Protein AF-A0A2S4K860-F1 (afdb_monomer_lite)

Radius of gyration: 12.67 Å; chains: 1; bounding box: 29×22×37 Å

pLDDT: mean 89.62, std 12.75, range [48.5, 98.25]

Structure (mmCIF, N/CA/C/O backbone):
data_AF-A0A2S4K860-F1
#
_entry.id   AF-A0A2S4K860-F1
#
loop_
_atom_site.group_PDB
_atom_site.id
_atom_site.type_symbol
_atom_site.label_atom_id
_atom_site.label_alt_id
_atom_site.label_comp_id
_atom_site.label_asym_id
_atom_site.label_entity_id
_atom_site.label_seq_id
_atom_site.pdbx_PDB_ins_code
_atom_site.Cartn_x
_atom_site.Cartn_y
_atom_site.Cartn_z
_atom_site.occupancy
_atom_site.B_iso_or_equiv
_atom_site.auth_seq_id
_atom_site.auth_comp_id
_atom_site.auth_asym_id
_atom_site.auth_atom_id
_atom_site.pdbx_PDB_model_num
ATOM 1 N N . MET A 1 1 ? -4.070 -6.230 -11.065 1.00 92.94 1 MET A N 1
ATOM 2 C CA . MET A 1 1 ? -3.875 -4.838 -10.620 1.00 92.94 1 MET A CA 1
ATOM 3 C C . MET A 1 1 ? -2.566 -4.308 -11.194 1.00 92.94 1 MET A C 1
ATOM 5 O O . MET A 1 1 ? -1.580 -5.041 -11.145 1.00 92.94 1 MET A O 1
ATOM 9 N N . THR A 1 2 ? -2.540 -3.092 -11.740 1.00 97.56 2 THR A N 1
ATOM 10 C CA . THR A 1 2 ? -1.326 -2.372 -12.176 1.00 97.56 2 THR A CA 1
ATOM 11 C C . THR A 1 2 ? -0.794 -1.447 -11.073 1.00 97.56 2 THR A C 1
ATOM 13 O O . THR A 1 2 ? -1.480 -1.188 -10.084 1.00 97.56 2 THR A O 1
ATOM 16 N N . GLY A 1 3 ? 0.433 -0.936 -11.230 1.00 97.69 3 GLY A N 1
ATOM 17 C CA . GLY A 1 3 ? 0.996 0.068 -10.314 1.00 97.69 3 GLY A CA 1
ATOM 18 C C . GLY A 1 3 ? 0.168 1.353 -10.255 1.00 97.69 3 GLY A C 1
ATOM 19 O O . GLY A 1 3 ? -0.072 1.891 -9.178 1.00 97.69 3 GLY A O 1
ATOM 20 N N . GLU A 1 4 ? -0.352 1.784 -11.403 1.00 97.94 4 GLU A N 1
ATOM 21 C CA . GLU A 1 4 ? -1.243 2.941 -11.526 1.00 97.94 4 GLU A CA 1
ATOM 22 C C . GLU A 1 4 ? -2.565 2.720 -10.781 1.00 97.94 4 GLU A C 1
ATOM 24 O O . GLU A 1 4 ? -3.006 3.595 -10.040 1.00 97.94 4 GLU A O 1
ATOM 29 N N . GLU A 1 5 ? -3.176 1.538 -10.917 1.00 98.19 5 GLU A N 1
ATOM 30 C CA . GLU A 1 5 ? -4.392 1.179 -10.175 1.00 98.19 5 GLU A CA 1
ATOM 31 C C . GLU A 1 5 ? -4.148 1.151 -8.660 1.00 98.19 5 GLU A C 1
ATOM 33 O O . GLU A 1 5 ? -5.006 1.583 -7.886 1.00 98.19 5 GLU A O 1
ATOM 38 N N . LEU A 1 6 ? -2.974 0.675 -8.230 1.00 97.94 6 LEU A N 1
ATOM 39 C CA . LEU A 1 6 ? -2.580 0.646 -6.823 1.00 97.94 6 LEU A CA 1
ATOM 40 C C . LEU A 1 6 ? -2.389 2.061 -6.252 1.00 97.94 6 LEU A C 1
ATOM 42 O O . LEU A 1 6 ? -2.880 2.353 -5.162 1.00 97.94 6 LEU A O 1
ATOM 46 N N . GLU A 1 7 ? -1.738 2.961 -6.992 1.00 98.12 7 GLU A N 1
ATOM 47 C CA . GLU A 1 7 ? -1.584 4.362 -6.578 1.00 98.12 7 GLU A CA 1
ATOM 48 C C . GLU A 1 7 ? -2.913 5.125 -6.607 1.00 98.12 7 GLU A C 1
ATOM 50 O O . GLU A 1 7 ? -3.197 5.908 -5.698 1.00 98.12 7 GLU A O 1
ATOM 55 N N . ALA A 1 8 ? -3.768 4.864 -7.597 1.00 98.06 8 ALA A N 1
ATOM 56 C CA . ALA A 1 8 ? -5.112 5.429 -7.639 1.00 98.06 8 ALA A CA 1
ATOM 57 C C . ALA A 1 8 ? -5.938 4.991 -6.420 1.00 98.06 8 ALA A C 1
ATOM 59 O O . ALA A 1 8 ? -6.641 5.810 -5.824 1.00 98.06 8 ALA A O 1
ATOM 60 N N . LEU A 1 9 ? -5.824 3.722 -6.010 1.00 97.56 9 LEU A N 1
ATOM 61 C CA . LEU A 1 9 ? -6.436 3.231 -4.779 1.00 97.56 9 LEU A CA 1
ATOM 62 C C . LEU A 1 9 ? -5.878 3.954 -3.549 1.00 97.56 9 LEU A C 1
ATOM 64 O O . LEU A 1 9 ? -6.665 4.414 -2.726 1.00 97.56 9 LEU A O 1
ATOM 68 N N . ARG A 1 10 ? -4.550 4.093 -3.432 1.00 96.94 10 ARG A N 1
ATOM 69 C CA . ARG A 1 10 ? -3.897 4.792 -2.312 1.00 96.94 10 ARG A CA 1
ATOM 70 C C . ARG A 1 10 ? -4.472 6.194 -2.108 1.00 96.94 10 ARG A C 1
ATOM 72 O O . ARG A 1 10 ? -4.827 6.558 -0.988 1.00 96.94 10 ARG A O 1
ATOM 79 N N . VAL A 1 11 ? -4.586 6.959 -3.196 1.00 97.25 11 VAL A N 1
ATOM 80 C CA . VAL A 1 11 ? -5.173 8.306 -3.178 1.00 97.25 11 VAL A CA 1
ATOM 81 C C . VAL A 1 11 ? -6.643 8.251 -2.765 1.00 97.25 11 VAL A C 1
ATOM 83 O O . VAL A 1 11 ? -7.059 9.018 -1.900 1.00 97.25 11 VAL A O 1
ATOM 86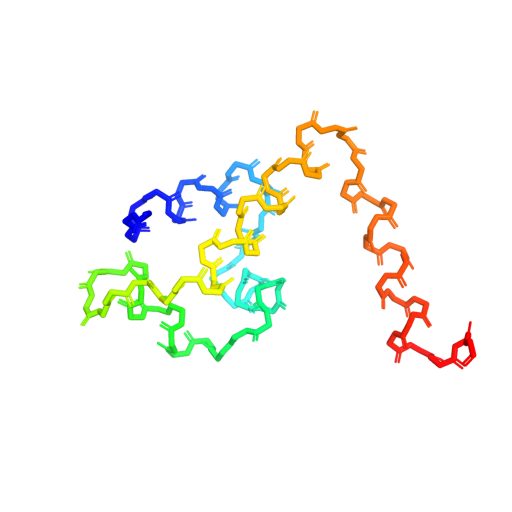 N N . ARG A 1 12 ? -7.423 7.319 -3.327 1.00 95.25 12 ARG A N 1
ATOM 87 C CA . ARG A 1 12 ? -8.859 7.177 -3.044 1.00 95.25 12 ARG A CA 1
ATOM 88 C C . ARG A 1 12 ? -9.150 6.864 -1.579 1.00 95.25 12 ARG A C 1
ATOM 90 O O . ARG A 1 12 ? -10.049 7.465 -1.004 1.00 95.25 12 ARG A O 1
ATOM 97 N N . ILE A 1 13 ? -8.381 5.960 -0.971 1.00 92.75 13 ILE A N 1
ATOM 98 C CA . ILE A 1 13 ? -8.572 5.586 0.437 1.00 92.75 13 ILE A CA 1
ATOM 99 C C . ILE A 1 13 ? -7.968 6.597 1.421 1.00 92.75 13 ILE A C 1
ATOM 101 O O . ILE A 1 13 ? -8.121 6.427 2.629 1.00 92.75 13 ILE A O 1
ATOM 105 N N . GLY A 1 14 ? -7.289 7.636 0.922 1.00 92.06 14 GLY A N 1
ATOM 106 C CA . GLY A 1 14 ? -6.706 8.700 1.737 1.00 92.06 14 GLY A CA 1
ATOM 107 C C . GLY A 1 14 ? -5.393 8.326 2.430 1.00 92.06 14 GLY A C 1
ATOM 108 O O . GLY A 1 14 ? -5.044 8.944 3.433 1.00 92.06 14 GLY A O 1
ATOM 109 N N . ALA A 1 15 ? -4.652 7.334 1.928 1.00 93.19 15 ALA A N 1
ATOM 110 C CA . ALA A 1 15 ? -3.345 6.990 2.482 1.00 93.19 15 ALA A CA 1
ATOM 111 C C . ALA A 1 15 ? -2.305 8.078 2.109 1.00 93.19 15 ALA A C 1
ATOM 113 O O . ALA A 1 15 ? -2.024 8.284 0.919 1.00 93.19 15 ALA A O 1
ATOM 114 N N . PRO A 1 16 ? -1.720 8.783 3.102 1.00 92.56 16 PRO A N 1
ATOM 115 C CA . PRO A 1 16 ? -1.020 10.054 2.884 1.00 92.56 16 PRO A CA 1
ATOM 116 C C . PRO A 1 16 ? 0.315 9.910 2.147 1.00 92.56 16 PRO A C 1
ATOM 118 O O . PRO A 1 16 ? 0.784 10.859 1.524 1.00 92.56 16 PRO A O 1
ATOM 121 N N . SER A 1 17 ? 0.925 8.727 2.191 1.00 96.50 17 SER A N 1
ATOM 122 C CA . SER A 1 17 ? 2.200 8.433 1.540 1.00 96.50 17 SER A CA 1
ATOM 123 C C . SER A 1 17 ? 2.249 6.993 1.040 1.00 96.50 17 SER A C 1
ATOM 125 O O . SER A 1 17 ? 1.431 6.150 1.423 1.00 96.50 17 SER A O 1
ATOM 127 N N . GLN A 1 18 ? 3.219 6.707 0.172 1.00 97.12 18 GLN A N 1
ATOM 128 C CA . GLN A 1 18 ? 3.491 5.345 -0.285 1.00 97.12 18 GLN A CA 1
ATOM 129 C C . GLN A 1 18 ? 3.951 4.450 0.874 1.00 97.12 18 GLN A C 1
ATOM 131 O O . GLN A 1 18 ? 3.579 3.284 0.922 1.00 97.12 18 GLN A O 1
ATOM 136 N N . GLU A 1 19 ? 4.680 5.004 1.844 1.00 96.31 19 GLU A N 1
ATOM 137 C CA . GLU A 1 19 ? 5.060 4.330 3.086 1.00 96.31 19 GLU A CA 1
ATOM 138 C C . GLU A 1 19 ? 3.829 3.926 3.907 1.00 96.31 19 GLU A C 1
ATOM 140 O O . GLU A 1 19 ? 3.694 2.761 4.266 1.00 96.31 19 GLU A O 1
ATOM 145 N N . ALA A 1 20 ? 2.875 4.841 4.113 1.00 94.00 20 ALA A N 1
ATOM 146 C CA . ALA A 1 20 ? 1.645 4.531 4.843 1.00 94.00 20 ALA A CA 1
ATOM 147 C C . ALA A 1 20 ? 0.820 3.435 4.143 1.00 94.00 20 ALA A C 1
ATOM 149 O O . ALA A 1 20 ? 0.225 2.576 4.790 1.00 94.00 20 ALA A O 1
ATOM 150 N N . MET A 1 21 ? 0.800 3.432 2.807 1.00 96.12 21 MET A N 1
ATOM 151 C CA . MET A 1 21 ? 0.152 2.364 2.043 1.00 96.12 21 MET A CA 1
ATOM 152 C C . MET A 1 21 ? 0.901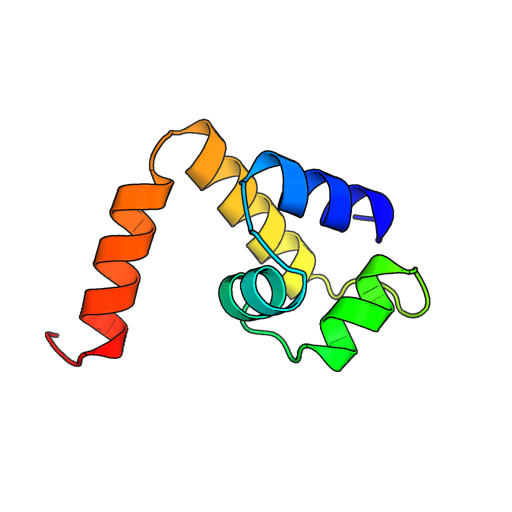 1.033 2.151 1.00 96.12 21 MET A C 1
ATOM 154 O O . MET A 1 21 ? 0.271 -0.021 2.243 1.00 96.12 21 MET A O 1
ATOM 158 N N . ALA A 1 22 ? 2.234 1.068 2.157 1.00 96.38 22 ALA A N 1
ATOM 159 C CA . ALA A 1 22 ? 3.057 -0.115 2.361 1.00 96.38 22 ALA A CA 1
ATOM 160 C C . ALA A 1 22 ? 2.775 -0.751 3.731 1.00 96.38 22 ALA A C 1
ATOM 162 O O . ALA A 1 22 ? 2.608 -1.971 3.800 1.00 96.38 22 ALA A O 1
ATOM 163 N N . ASP A 1 23 ? 2.607 0.067 4.775 1.00 93.12 23 ASP A N 1
ATOM 164 C CA . ASP A 1 23 ? 2.220 -0.376 6.117 1.00 93.12 23 ASP A CA 1
ATOM 165 C C . ASP A 1 23 ? 0.823 -1.014 6.135 1.00 93.12 23 ASP A C 1
ATOM 167 O O . ASP A 1 23 ? 0.663 -2.125 6.650 1.00 93.12 23 ASP A O 1
ATOM 171 N N . LEU A 1 24 ? -0.178 -0.379 5.509 1.00 91.25 24 LEU A N 1
ATOM 172 C CA . LEU A 1 24 ? -1.536 -0.936 5.384 1.00 91.25 24 LEU A CA 1
ATOM 173 C C . LEU A 1 24 ? -1.548 -2.287 4.654 1.00 91.25 24 LEU A C 1
ATOM 175 O O . LEU A 1 24 ? -2.282 -3.201 5.029 1.00 91.25 24 LEU A O 1
ATOM 179 N N . LEU A 1 25 ? -0.717 -2.432 3.621 1.00 94.06 25 LEU A N 1
ATOM 180 C CA . LEU A 1 25 ? -0.570 -3.668 2.848 1.00 94.06 25 LEU A CA 1
ATOM 181 C C . LEU A 1 25 ? 0.401 -4.672 3.483 1.00 94.06 25 LEU A C 1
ATOM 183 O O . LEU A 1 25 ? 0.559 -5.774 2.951 1.00 94.06 25 LEU A O 1
ATOM 187 N N . ARG A 1 26 ? 1.043 -4.306 4.601 1.00 92.19 26 ARG A N 1
ATOM 188 C CA . ARG A 1 26 ? 2.056 -5.099 5.311 1.00 92.19 26 ARG A CA 1
ATOM 189 C C . ARG A 1 26 ? 3.178 -5.566 4.383 1.00 92.19 26 ARG A C 1
ATOM 191 O O . ARG A 1 26 ? 3.537 -6.744 4.356 1.00 92.19 26 ARG A O 1
ATOM 198 N N . CYS A 1 27 ? 3.729 -4.639 3.605 1.00 95.06 27 CYS A N 1
ATOM 199 C CA . CYS A 1 27 ? 4.835 -4.900 2.692 1.00 95.06 27 CYS A CA 1
ATOM 200 C C . CYS A 1 27 ? 5.970 -3.890 2.865 1.00 95.06 27 CYS A C 1
ATOM 202 O O . CYS A 1 27 ? 5.783 -2.811 3.412 1.00 95.06 27 CYS A O 1
ATOM 204 N N . ASP A 1 28 ? 7.162 -4.256 2.399 1.00 96.25 28 ASP A N 1
ATOM 205 C CA . ASP A 1 28 ? 8.327 -3.378 2.467 1.00 96.25 28 ASP A CA 1
ATOM 206 C C . ASP A 1 28 ? 8.146 -2.119 1.582 1.00 96.25 28 ASP A C 1
ATOM 208 O O . ASP A 1 28 ? 7.723 -2.254 0.424 1.00 96.25 28 ASP A O 1
ATOM 212 N N . PRO A 1 29 ? 8.517 -0.911 2.058 1.00 96.50 29 PRO A N 1
ATOM 213 C CA . PRO A 1 29 ? 8.381 0.333 1.294 1.00 96.50 29 PRO A CA 1
ATOM 214 C C . PRO A 1 29 ? 9.136 0.349 -0.043 1.00 96.50 29 PRO A C 1
ATOM 216 O O . PRO A 1 29 ? 8.668 0.938 -1.020 1.00 96.50 29 PRO A O 1
ATOM 219 N N . VAL A 1 30 ? 10.303 -0.303 -0.137 1.00 97.06 30 VAL A N 1
ATOM 220 C CA . VAL A 1 30 ? 11.041 -0.421 -1.408 1.00 97.06 30 VAL A CA 1
ATOM 221 C C . VAL A 1 30 ? 10.287 -1.339 -2.366 1.00 97.06 30 VAL A C 1
ATOM 223 O O . VAL A 1 30 ? 10.193 -1.040 -3.559 1.00 97.06 30 VAL A O 1
ATOM 226 N N . GLY A 1 31 ? 9.727 -2.435 -1.850 1.00 96.94 31 GLY A N 1
ATOM 227 C CA . GLY A 1 31 ? 8.817 -3.309 -2.587 1.00 96.94 31 GLY A CA 1
ATOM 228 C C . GLY A 1 31 ? 7.630 -2.537 -3.160 1.00 96.94 31 GLY A C 1
ATOM 229 O O . GLY A 1 31 ? 7.416 -2.566 -4.372 1.00 96.94 31 GLY A O 1
ATOM 230 N N . TYR A 1 32 ? 6.934 -1.781 -2.309 1.00 98.06 32 TYR A N 1
ATOM 231 C CA . TYR A 1 32 ? 5.802 -0.948 -2.707 1.00 98.06 32 TYR A CA 1
ATOM 232 C C . TYR A 1 32 ? 6.170 0.031 -3.830 1.00 98.06 32 TYR A C 1
ATOM 234 O O . TYR A 1 32 ? 5.509 0.051 -4.867 1.00 98.06 32 TYR A O 1
ATOM 242 N N . ARG A 1 33 ? 7.270 0.784 -3.684 1.00 98.06 33 ARG A 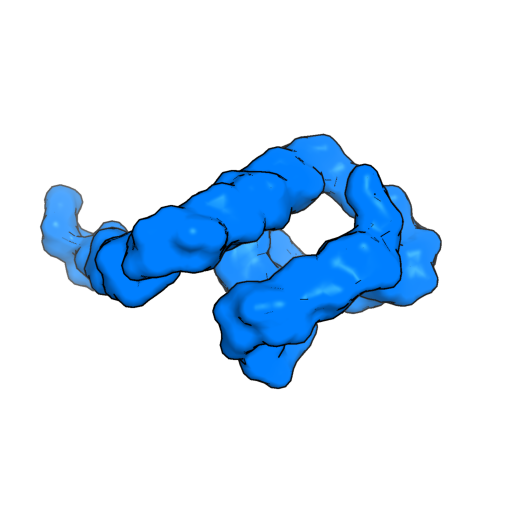N 1
ATOM 243 C CA . ARG A 1 33 ? 7.730 1.735 -4.714 1.00 98.06 33 ARG A CA 1
ATOM 244 C C . ARG A 1 33 ? 7.943 1.077 -6.073 1.00 98.06 33 ARG A C 1
ATOM 246 O O . ARG A 1 33 ? 7.570 1.645 -7.094 1.00 98.06 33 ARG A O 1
ATOM 253 N N . ARG A 1 34 ? 8.508 -0.135 -6.097 1.00 98.25 34 ARG A N 1
ATOM 254 C CA . ARG A 1 34 ? 8.708 -0.897 -7.342 1.00 98.25 34 ARG A CA 1
ATOM 255 C C . ARG A 1 34 ? 7.387 -1.320 -7.977 1.00 98.25 34 ARG A C 1
ATOM 257 O O . ARG A 1 34 ? 7.314 -1.368 -9.200 1.00 98.25 34 ARG A O 1
ATOM 264 N N . TYR A 1 35 ? 6.374 -1.621 -7.171 1.00 97.88 35 TYR A N 1
ATOM 265 C CA . TYR A 1 35 ? 5.033 -1.923 -7.664 1.00 97.88 35 TYR A CA 1
ATOM 266 C C . TYR A 1 35 ? 4.360 -0.682 -8.247 1.00 97.88 35 TYR A C 1
ATOM 268 O O . TYR A 1 35 ? 3.858 -0.740 -9.366 1.00 97.88 35 TYR A O 1
ATOM 276 N N . ALA A 1 36 ? 4.410 0.441 -7.525 1.00 97.06 36 ALA A N 1
ATOM 277 C CA . ALA A 1 36 ? 3.779 1.702 -7.908 1.00 97.06 36 ALA A CA 1
ATOM 278 C C . ALA A 1 36 ? 4.254 2.212 -9.279 1.00 97.06 36 ALA A C 1
ATOM 280 O O . ALA A 1 36 ? 3.441 2.653 -10.083 1.00 97.06 36 ALA A O 1
ATOM 281 N N . ILE A 1 37 ? 5.552 2.087 -9.581 1.00 97.31 37 ILE A N 1
ATOM 282 C CA . ILE A 1 37 ? 6.124 2.508 -10.875 1.00 97.31 37 ILE A CA 1
ATOM 283 C C . ILE A 1 37 ? 6.128 1.400 -11.943 1.00 97.31 37 ILE A C 1
ATOM 285 O O . ILE A 1 37 ? 6.735 1.564 -12.997 1.00 97.31 37 ILE A O 1
ATOM 289 N N . GLY A 1 38 ? 5.544 0.232 -11.658 1.00 96.69 38 GLY A N 1
ATOM 290 C CA . GLY A 1 38 ? 5.523 -0.908 -12.582 1.00 96.69 38 GLY A CA 1
ATOM 291 C C . GLY A 1 38 ? 6.874 -1.609 -12.799 1.00 96.69 38 GLY A C 1
ATOM 292 O O . GLY A 1 38 ? 6.973 -2.490 -13.6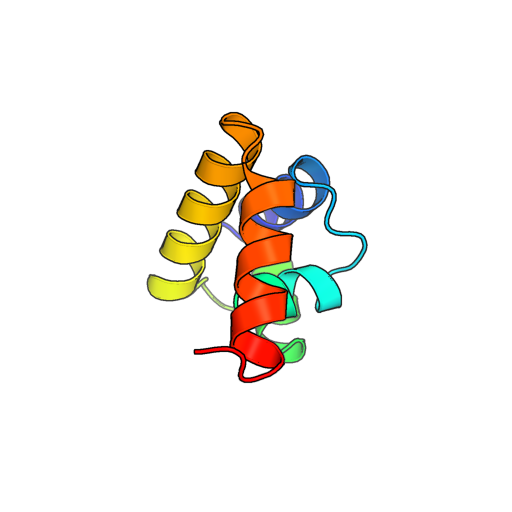47 1.00 96.69 38 GLY A O 1
ATOM 293 N N . ALA A 1 39 ? 7.911 -1.286 -12.018 1.00 97.25 39 ALA A N 1
ATOM 294 C CA . ALA A 1 39 ? 9.225 -1.938 -12.091 1.00 97.25 39 ALA A CA 1
ATOM 295 C C . ALA A 1 39 ? 9.203 -3.404 -11.619 1.00 97.25 39 ALA A C 1
ATOM 297 O O . ALA A 1 39 ? 10.120 -4.174 -11.913 1.00 97.25 39 ALA A O 1
ATOM 298 N N . ARG A 1 40 ? 8.172 -3.802 -10.865 1.00 96.62 40 ARG A N 1
ATOM 299 C CA . ARG A 1 40 ? 7.853 -5.200 -10.556 1.00 96.62 40 ARG A CA 1
ATOM 300 C C . ARG A 1 40 ? 6.345 -5.439 -10.628 1.00 96.62 40 ARG A C 1
ATOM 302 O O . ARG A 1 40 ? 5.585 -4.554 -10.240 1.00 96.62 40 ARG A O 1
ATOM 309 N N . PRO A 1 41 ? 5.909 -6.645 -11.035 1.00 97.25 41 PRO A N 1
ATOM 310 C CA . PRO A 1 41 ? 4.505 -7.017 -10.945 1.00 97.25 41 PRO A CA 1
ATOM 311 C C . PRO A 1 41 ? 4.049 -7.053 -9.482 1.00 97.25 41 PRO A C 1
ATOM 313 O O . PRO A 1 41 ? 4.808 -7.456 -8.595 1.00 97.25 41 PRO A O 1
ATOM 316 N N . ILE A 1 42 ? 2.794 -6.669 -9.246 1.00 97.88 42 ILE A N 1
ATOM 317 C CA . ILE A 1 42 ? 2.163 -6.739 -7.926 1.00 97.88 42 ILE A CA 1
ATOM 318 C C . ILE A 1 42 ? 1.912 -8.212 -7.571 1.00 97.88 42 ILE A C 1
ATOM 320 O O . ILE A 1 42 ? 1.219 -8.912 -8.316 1.00 97.88 42 ILE A O 1
ATOM 324 N N . PRO A 1 43 ? 2.431 -8.718 -6.437 1.00 97.75 43 PRO A N 1
ATOM 325 C CA . PRO A 1 43 ? 2.121 -10.068 -5.989 1.00 97.75 43 PRO A CA 1
ATOM 326 C C . PRO A 1 43 ? 0.625 -10.250 -5.703 1.00 97.75 43 PRO A C 1
ATOM 328 O O . PRO A 1 43 ? -0.024 -9.373 -5.134 1.00 97.75 43 PRO A O 1
ATOM 331 N N . ARG A 1 44 ? 0.083 -11.444 -5.982 1.00 97.31 44 ARG A N 1
ATOM 332 C CA . ARG A 1 44 ? -1.351 -11.749 -5.785 1.00 97.31 44 ARG A CA 1
ATOM 333 C C . ARG A 1 44 ? -1.864 -11.505 -4.363 1.00 97.31 44 ARG A C 1
ATOM 335 O O . ARG A 1 44 ? -3.061 -11.301 -4.190 1.00 97.31 44 ARG A O 1
ATOM 342 N N . TYR A 1 45 ? -1.012 -11.611 -3.344 1.00 95.69 45 TYR A N 1
ATOM 343 C CA . TYR A 1 45 ? -1.424 -11.354 -1.962 1.00 95.69 45 TYR A CA 1
ATOM 344 C C . TYR A 1 45 ? -1.580 -9.851 -1.691 1.00 95.69 45 TYR A C 1
ATOM 346 O O . TYR A 1 45 ? -2.543 -9.463 -1.043 1.00 95.69 45 TYR A O 1
ATOM 354 N N . ILE A 1 46 ? -0.709 -9.011 -2.265 1.00 97.25 46 ILE A N 1
ATOM 355 C CA . ILE A 1 46 ? -0.820 -7.547 -2.194 1.00 97.25 46 ILE A CA 1
ATOM 356 C C . ILE A 1 46 ? -2.089 -7.084 -2.898 1.00 97.25 46 ILE A C 1
ATOM 358 O O . ILE A 1 46 ? -2.856 -6.316 -2.331 1.00 97.25 46 ILE A O 1
ATOM 362 N N . GLU A 1 47 ? -2.350 -7.602 -4.100 1.00 97.88 47 GLU A N 1
ATOM 363 C CA . GLU A 1 47 ? -3.575 -7.285 -4.838 1.00 97.88 47 GLU A CA 1
ATOM 364 C C . GLU A 1 47 ? -4.833 -7.646 -4.034 1.00 97.88 47 GLU A C 1
ATOM 366 O O . GLU A 1 47 ? -5.759 -6.844 -3.948 1.00 97.88 47 GLU A O 1
ATOM 371 N N . ARG A 1 48 ? -4.863 -8.821 -3.392 1.00 97.44 48 ARG A N 1
ATOM 372 C CA . ARG A 1 48 ? -5.990 -9.212 -2.533 1.00 97.44 48 ARG A CA 1
ATOM 373 C C . ARG A 1 48 ? -6.164 -8.266 -1.348 1.00 97.44 48 ARG A C 1
ATOM 375 O O . ARG A 1 48 ? -7.279 -7.808 -1.121 1.00 97.44 48 ARG A O 1
ATOM 382 N N . SER A 1 49 ? -5.089 -7.951 -0.627 1.00 95.50 49 SER A N 1
ATOM 383 C CA . SER A 1 49 ? -5.139 -7.006 0.495 1.00 95.50 49 SER A CA 1
ATOM 384 C C . SER A 1 49 ? -5.616 -5.622 0.051 1.00 95.50 49 SER A C 1
ATOM 386 O O . SER A 1 49 ? -6.456 -5.024 0.715 1.00 95.50 49 SER A O 1
ATOM 388 N N . ALA A 1 50 ? -5.161 -5.146 -1.109 1.00 96.88 50 ALA A N 1
ATOM 389 C CA . ALA A 1 50 ? -5.595 -3.882 -1.692 1.00 96.88 50 ALA A CA 1
ATOM 390 C C . ALA A 1 50 ? -7.105 -3.876 -1.996 1.00 96.88 50 ALA A C 1
ATOM 392 O O . ALA A 1 50 ? -7.798 -2.931 -1.631 1.00 96.88 50 ALA A O 1
ATOM 393 N N . ARG A 1 51 ? -7.647 -4.957 -2.573 1.00 96.81 51 ARG A N 1
ATOM 394 C CA . ARG A 1 51 ? -9.099 -5.097 -2.806 1.00 96.81 51 ARG A CA 1
ATOM 395 C C . ARG A 1 51 ? -9.910 -5.153 -1.512 1.00 96.81 51 ARG A C 1
ATOM 397 O O . ARG A 1 51 ? -11.008 -4.614 -1.455 1.00 96.81 51 ARG A O 1
ATOM 404 N N . VAL A 1 52 ? -9.379 -5.781 -0.463 1.00 94.31 52 VAL A N 1
ATOM 405 C CA . VAL A 1 52 ? -10.029 -5.776 0.856 1.00 94.31 52 VAL A CA 1
ATOM 406 C C . VAL A 1 52 ? -10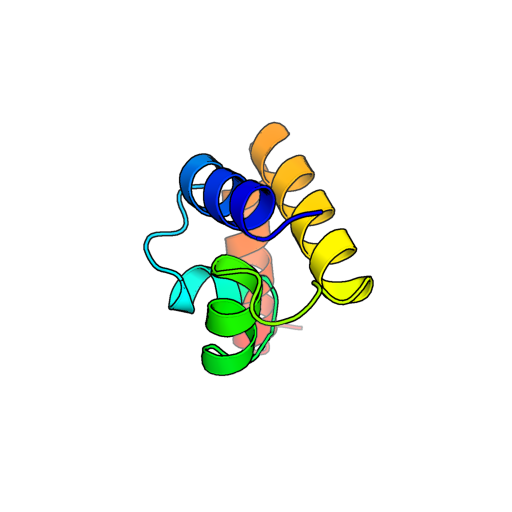.036 -4.367 1.449 1.00 94.31 52 VAL A C 1
ATOM 408 O O . VAL A 1 52 ? -11.068 -3.937 1.953 1.00 94.31 52 VAL A O 1
ATOM 411 N N . LEU A 1 53 ? -8.928 -3.627 1.355 1.00 92.69 53 LEU A N 1
ATOM 412 C CA . LEU A 1 53 ? -8.866 -2.232 1.804 1.00 92.69 53 LEU A CA 1
ATOM 413 C C . LEU A 1 53 ? -9.846 -1.339 1.034 1.00 92.69 53 LEU A C 1
ATOM 415 O O . LEU A 1 53 ? -10.531 -0.526 1.649 1.00 92.69 53 LEU A O 1
ATOM 419 N N . GLU A 1 54 ? -9.949 -1.524 -0.283 1.00 94.44 54 GLU A N 1
ATOM 420 C CA . GLU A 1 54 ? -10.936 -0.854 -1.139 1.00 94.44 54 GLU A CA 1
ATOM 421 C C . GLU A 1 54 ? -12.364 -1.126 -0.646 1.00 94.44 54 GLU A C 1
ATOM 423 O O . GLU A 1 54 ? -13.105 -0.190 -0.356 1.00 94.44 54 GLU A O 1
ATOM 428 N N . PHE A 1 55 ? -12.716 -2.395 -0.427 1.00 93.44 55 PHE A N 1
ATOM 429 C CA . PHE A 1 55 ? -14.021 -2.779 0.111 1.00 93.44 55 PHE A CA 1
ATOM 430 C C . PHE A 1 55 ? -14.295 -2.167 1.496 1.00 93.44 55 PHE A C 1
ATOM 432 O O . PHE A 1 55 ? -15.370 -1.621 1.739 1.00 93.44 55 PHE A O 1
ATOM 439 N N . VAL A 1 56 ? -13.329 -2.224 2.417 1.00 90.44 56 VAL A N 1
ATOM 440 C CA . VAL A 1 56 ? -13.462 -1.649 3.768 1.00 90.44 56 VAL A CA 1
ATOM 441 C C . VAL A 1 56 ? -13.667 -0.132 3.704 1.00 90.44 56 VAL A C 1
ATOM 443 O O . VAL A 1 56 ? -14.473 0.409 4.467 1.00 90.44 56 VAL A O 1
ATOM 446 N N . HIS A 1 57 ? -12.974 0.554 2.790 1.00 90.12 57 HIS A N 1
ATOM 447 C CA . HIS A 1 57 ? -13.165 1.979 2.529 1.00 90.12 57 HIS A CA 1
ATOM 448 C C . HIS A 1 57 ? -14.576 2.276 2.020 1.00 90.12 57 HIS A C 1
ATOM 450 O O . HIS A 1 57 ? -15.271 3.100 2.610 1.00 90.12 57 HIS A O 1
ATOM 456 N N . GLU A 1 58 ? -15.031 1.565 0.987 1.00 92.81 58 GLU A N 1
ATOM 457 C CA . GLU A 1 58 ? -16.361 1.745 0.388 1.00 92.81 58 GLU A CA 1
ATOM 458 C C . GLU A 1 58 ? -17.507 1.502 1.378 1.00 92.81 58 GLU A C 1
ATOM 460 O O . GLU A 1 58 ? -18.583 2.085 1.248 1.00 92.81 58 GLU A O 1
ATOM 465 N N . LYS A 1 59 ? -17.292 0.656 2.391 1.00 91.69 59 LYS A N 1
ATOM 466 C CA . LYS A 1 59 ? -18.266 0.410 3.465 1.00 91.69 59 LYS A CA 1
ATOM 467 C C . LYS A 1 59 ? -18.178 1.399 4.628 1.00 91.69 59 LYS A C 1
ATOM 469 O O . LYS A 1 59 ? -18.926 1.252 5.590 1.00 91.69 59 LYS A O 1
ATOM 474 N N . GLY A 1 60 ? -17.285 2.389 4.571 1.00 87.62 60 GLY A N 1
ATOM 475 C CA . GLY A 1 60 ? -17.064 3.340 5.666 1.00 87.62 60 GLY A CA 1
ATOM 476 C C . GLY A 1 60 ? -16.488 2.687 6.928 1.00 87.62 60 GLY A C 1
ATOM 477 O O . GLY A 1 60 ? -16.587 3.244 8.019 1.00 87.62 60 GLY A O 1
ATOM 478 N N . MET A 1 61 ? -15.893 1.498 6.795 1.00 88.19 61 MET A N 1
ATOM 479 C CA . MET A 1 61 ? -15.407 0.683 7.912 1.00 88.19 61 MET A CA 1
ATOM 480 C C . MET A 1 61 ? -13.928 0.932 8.233 1.00 88.19 61 MET A C 1
ATOM 482 O O . MET A 1 61 ? -13.425 0.396 9.219 1.00 88.19 61 MET A O 1
ATOM 486 N N . LEU A 1 62 ? -13.218 1.756 7.452 1.00 76.00 62 LEU A N 1
ATOM 487 C CA . LEU A 1 62 ? -11.800 2.065 7.693 1.00 76.00 62 LEU A CA 1
ATOM 488 C C . LEU A 1 62 ? -11.501 2.550 9.123 1.00 76.00 62 LEU A C 1
ATOM 490 O O . LEU A 1 62 ? -10.560 2.024 9.713 1.00 76.00 62 LEU A O 1
ATOM 494 N N . PRO A 1 63 ? -12.279 3.471 9.732 1.00 76.25 63 PRO A N 1
ATOM 495 C CA . PRO A 1 63 ? -12.017 3.903 11.108 1.00 76.25 63 PRO A CA 1
ATOM 496 C C . PRO A 1 63 ? -12.157 2.766 12.126 1.00 76.25 63 PRO A C 1
ATOM 498 O O . PRO A 1 63 ? -11.421 2.701 13.108 1.00 76.25 63 PRO A O 1
ATOM 501 N N . GLN A 1 64 ? -13.097 1.847 11.886 1.00 78.50 64 GLN A N 1
ATOM 502 C CA . GLN A 1 64 ? -13.306 0.680 12.740 1.00 78.50 64 GLN A CA 1
ATOM 503 C C . GLN A 1 64 ? -12.136 -0.289 12.584 1.00 78.50 64 GLN A C 1
ATOM 505 O O . GLN A 1 64 ? -11.585 -0.732 13.587 1.00 78.50 64 GLN A O 1
ATOM 510 N N . LEU A 1 65 ? -11.715 -0.564 11.346 1.00 76.00 65 LEU A N 1
ATOM 511 C CA . LEU A 1 65 ? -10.556 -1.408 11.069 1.00 76.00 65 LEU A CA 1
ATOM 512 C C . LEU A 1 65 ? -9.285 -0.847 11.721 1.00 76.00 65 LEU A C 1
ATOM 514 O O . LEU A 1 65 ? -8.577 -1.602 12.378 1.00 76.00 65 LEU A O 1
ATOM 518 N N . ALA A 1 66 ? -9.026 0.458 11.596 1.00 74.12 66 ALA A N 1
ATOM 519 C CA . ALA A 1 66 ? -7.882 1.114 12.232 1.00 74.12 66 ALA A CA 1
ATOM 520 C C . ALA A 1 66 ? -7.889 0.904 13.755 1.00 74.12 66 ALA A C 1
ATOM 522 O O . ALA A 1 66 ? -6.908 0.423 14.314 1.00 74.12 66 ALA A O 1
ATOM 523 N N . LYS A 1 67 ? -9.039 1.131 14.407 1.00 78.88 67 LYS A N 1
ATOM 524 C CA . LYS A 1 67 ? -9.208 0.880 15.845 1.00 78.88 67 LYS A CA 1
ATOM 525 C C . LYS A 1 67 ? -8.913 -0.577 16.229 1.00 78.88 67 LYS A C 1
ATOM 527 O O . LYS A 1 67 ? -8.273 -0.820 17.247 1.00 78.88 67 LYS A O 1
ATOM 532 N N . TRP A 1 68 ? -9.382 -1.550 15.445 1.00 76.81 68 TRP A N 1
ATOM 533 C CA . TRP A 1 68 ? -9.123 -2.972 15.707 1.00 76.81 68 TRP A CA 1
ATOM 534 C C . TRP A 1 68 ? -7.649 -3.341 15.525 1.00 76.81 68 TRP A C 1
ATOM 536 O O . TRP A 1 68 ? -7.105 -4.091 16.333 1.00 76.81 68 TRP A O 1
ATOM 546 N N . LEU A 1 69 ? -6.992 -2.807 14.496 1.00 72.62 69 LEU A N 1
ATOM 547 C CA . LEU A 1 69 ? -5.571 -3.049 14.251 1.00 72.62 69 LEU A CA 1
ATOM 548 C C . LEU A 1 69 ? -4.691 -2.449 15.355 1.00 72.62 69 LEU A C 1
ATOM 550 O O . LEU A 1 69 ? -3.736 -3.103 15.768 1.00 72.62 69 LEU A O 1
ATOM 554 N N . ASP A 1 70 ? -5.048 -1.280 15.892 1.00 75.62 70 ASP A N 1
ATOM 555 C CA . ASP A 1 70 ? -4.359 -0.687 17.045 1.00 75.62 70 ASP A CA 1
ATOM 556 C C . ASP A 1 70 ? -4.507 -1.545 18.310 1.00 75.62 70 ASP A C 1
ATOM 558 O O . ASP A 1 70 ? -3.546 -1.714 19.060 1.00 75.62 70 ASP A O 1
ATOM 562 N N . ILE A 1 71 ? -5.684 -2.133 18.547 1.00 61.81 71 ILE A N 1
ATOM 563 C CA . ILE A 1 71 ? -5.919 -3.044 19.684 1.00 61.81 71 ILE A CA 1
ATOM 564 C C . ILE A 1 71 ? -5.034 -4.292 19.574 1.00 61.81 71 ILE A C 1
ATOM 566 O O . ILE A 1 71 ? -4.416 -4.704 20.556 1.00 61.81 71 ILE A O 1
ATOM 570 N N . VAL A 1 72 ? -4.931 -4.864 18.371 1.00 60.56 72 VAL A N 1
ATOM 571 C CA . VAL A 1 72 ? -4.085 -6.036 18.103 1.00 60.56 72 VAL A CA 1
ATOM 572 C C . VAL A 1 72 ? -2.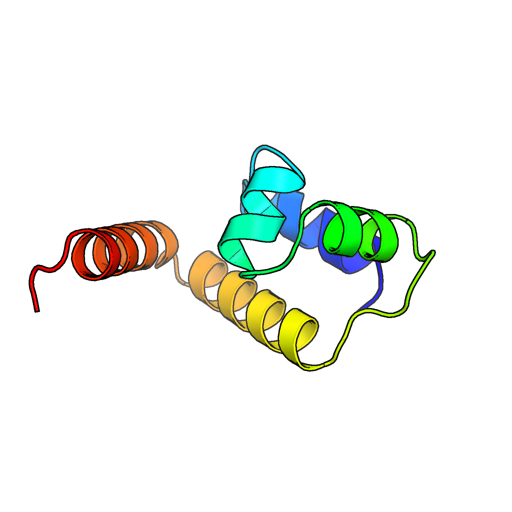597 -5.689 18.226 1.00 60.56 72 VAL A C 1
ATOM 574 O O . VAL A 1 72 ? -1.835 -6.467 18.794 1.00 60.56 72 VAL A O 1
ATOM 577 N N . ALA A 1 73 ? -2.170 -4.519 17.743 1.00 60.31 73 ALA A N 1
ATOM 578 C CA . ALA A 1 73 ? -0.779 -4.073 17.831 1.00 60.31 73 ALA A CA 1
ATOM 579 C C . ALA A 1 73 ? -0.328 -3.771 19.273 1.00 60.31 73 ALA A C 1
ATOM 581 O O . ALA A 1 73 ? 0.848 -3.943 19.587 1.00 60.31 73 ALA A O 1
ATOM 582 N N . ASN A 1 74 ? -1.253 -3.364 20.148 1.00 61.69 74 ASN A N 1
ATOM 583 C CA . ASN A 1 74 ? -0.980 -3.032 21.550 1.00 61.69 74 ASN A CA 1
ATOM 584 C C . ASN A 1 74 ? -1.284 -4.176 22.541 1.00 61.69 74 ASN A C 1
ATOM 586 O O . ASN A 1 74 ? -1.263 -3.951 23.748 1.00 61.69 74 ASN A O 1
ATOM 590 N N . GLY A 1 75 ? -1.537 -5.400 22.061 1.00 48.50 75 GLY A N 1
ATOM 591 C CA . GLY A 1 75 ? -1.568 -6.600 22.908 1.00 48.50 75 GLY A CA 1
ATOM 592 C C . GLY A 1 75 ? -2.762 -6.718 23.862 1.00 48.50 75 GLY A C 1
ATOM 593 O O . GLY A 1 75 ? -2.637 -7.351 24.906 1.00 48.50 75 GLY A O 1
ATOM 594 N N . TYR A 1 76 ? -3.916 -6.137 23.524 1.00 48.72 76 TYR A N 1
ATOM 595 C CA . TYR A 1 76 ? -5.160 -6.324 24.284 1.00 48.72 76 TYR A CA 1
ATOM 596 C C . TYR A 1 76 ? -6.050 -7.410 23.663 1.00 48.72 76 TYR A C 1
ATOM 598 O O . TYR A 1 76 ? -7.206 -7.143 23.340 1.00 48.72 76 TYR A O 1
ATOM 606 N N . LEU A 1 77 ? -5.506 -8.616 23.477 1.00 48.59 77 LEU A N 1
ATOM 607 C CA . LEU A 1 77 ? -6.241 -9.869 23.250 1.00 48.59 77 LEU A CA 1
ATOM 608 C C . LEU A 1 77 ? -5.436 -11.045 23.810 1.00 48.59 77 LEU A C 1
ATOM 610 O O . LEU A 1 77 ? -4.241 -11.146 23.455 1.00 48.59 77 LEU A O 1
#

Foldseek 3Di:
DALCVLVVLCVVLPPPDLVSLCVQLVHDSVVSVCRNVVVDPDDPSSVVSSVVSSVCSVVVNVVVVVVVVVCVVVPVD

Sequence (77 aa):
MTGEELEALRVRIGAPSQEAMADLLRCDPVGYRRYAIGARPIPRYIERSARVLEFVHEKGMLPQLAKWLDIVANGYL

Secondary structure (DSSP, 8-state):
--HHHHHHHHHHTT--SHHHHHHHTT--HHHHHHHHTTSSPPPHHHHHHHHHHHHHHHTT-HHHHHHHHHHHHTT--